Protein AF-A0A5K1GCV9-F1 (afdb_monomer)

Radius of gyration: 21.21 Å; Cα contacts (8 Å, |Δi|>4): 46; chains: 1; bounding box: 41×31×67 Å

Sequence (115 aa):
KLISNVLYDMQWILGFVAFWFPGAPEGLRAASLPWHVLFGSIVYVLALTTAVLGFLEKLTFLEAAGLAKYGPEAFLVNFTAIVVLLFGVFVLLSIITSTTPSPVDEFGYRPLAQS

Solvent-accessible surface area (backbone atoms only — not comparable to full-atom values): 6585 Å² total; per-residue (Å²): 105,69,66,42,52,54,52,43,53,51,52,50,52,52,48,40,38,41,72,66,55,90,41,46,59,70,71,54,38,62,66,43,47,64,54,50,53,51,50,53,50,53,40,49,52,45,42,51,52,43,51,50,50,50,48,49,51,54,49,52,52,40,48,72,71,67,46,58,85,84,32,74,66,51,52,50,55,50,50,51,42,51,52,52,49,54,51,50,51,51,52,52,49,51,54,54,58,68,69,47,79,56,80,65,67,78,73,68,76,74,76,87,85,81,127

Nearest PDB structures (foldseek):
  4o79-assembly1_A  TM=9.486E-01  e=5.192E-05  Arabidopsis thaliana
  8xyv-assembly2_B  TM=4.883E-01  e=4.270E+00  synthetic construct
  8xyv-assembly1_A  TM=4.596E-01  e=4.270E+00  synthetic construct

Mean predicted aligned error: 11.6 Å

InterPro domains:
  IPR006593 Cytochrome b561/ferric reductase, transmembrane domain [PF03188] (5-61)
  IPR006593 Cytochrome b561/ferric reductase, transmembrane domain [PS50939] (1-96)
  IPR043205 Cytochrome b561/Cytochrome b reductase 1-like [PTHR10106] (4-98)

pLDDT: mean 74.74, std 9.9, range [50.38, 90.62]

Secondary structure (DSSP, 8-state):
-HHHH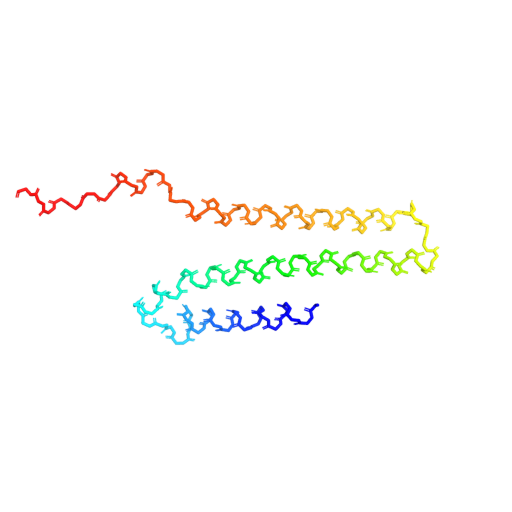HHHHHHHHHHHHHHTSS---HHHHHHHHHHHHHHHHHHHHHHHHHHHHHHHHHHHHHHHTT--TT-HHHHHHHHHHHHHHHHHHHHHHHHHHHHSPPHHHHHS---S---

Organism: NCBI:txid210225

Foldseek 3Di:
DVVLVVLVVVLVVVCCVCPPPPHDDPVVNVVCVVVSLVSVLVSLVVVLVVVLVVLVVVLVVCVVVVNDCPDPVSVVSVVVSVVSNVVSVVVSVVSVVVP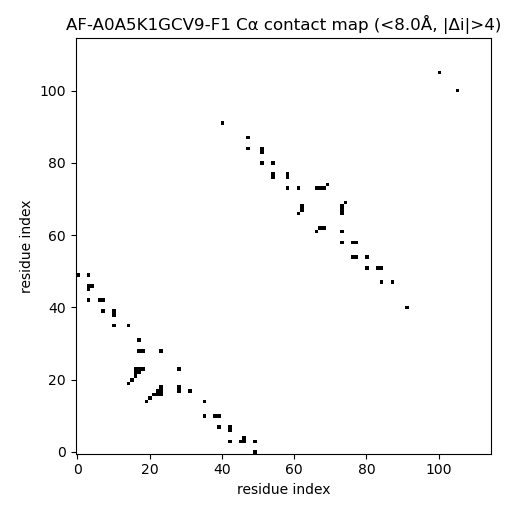PDDPCVVVPDDDPPPD

Structure (mmCIF, N/CA/C/O backbone):
data_AF-A0A5K1GCV9-F1
#
_entry.id   AF-A0A5K1GCV9-F1
#
loop_
_atom_site.group_PDB
_atom_site.id
_atom_site.type_symbol
_atom_site.label_atom_id
_atom_site.label_alt_id
_atom_site.label_comp_id
_atom_site.label_asym_id
_atom_site.label_entity_id
_atom_site.label_seq_id
_atom_site.pdbx_PDB_ins_code
_atom_site.Cartn_x
_atom_site.Cartn_y
_atom_site.Cartn_z
_atom_site.occupancy
_atom_site.B_iso_or_equiv
_atom_site.auth_seq_id
_atom_site.auth_comp_id
_atom_site.auth_asym_id
_atom_site.auth_atom_id
_atom_site.pdbx_PDB_model_num
ATOM 1 N N . LYS A 1 1 ? 6.416 -11.328 -5.672 1.00 69.88 1 LYS A N 1
ATOM 2 C CA . LYS A 1 1 ? 5.142 -10.848 -6.266 1.00 69.88 1 LYS A CA 1
ATOM 3 C C . LYS A 1 1 ? 3.934 -11.650 -5.768 1.00 69.88 1 LYS A C 1
ATOM 5 O O . LYS A 1 1 ? 3.106 -11.067 -5.092 1.00 69.88 1 LYS A O 1
ATOM 10 N N . LEU A 1 2 ? 3.875 -12.974 -5.982 1.00 74.56 2 LEU A N 1
ATOM 11 C CA . LEU A 1 2 ? 2.722 -13.819 -5.604 1.00 74.56 2 LEU A CA 1
ATOM 12 C C . LEU A 1 2 ? 2.320 -13.739 -4.115 1.00 74.56 2 LEU A C 1
ATOM 14 O O . LEU A 1 2 ? 1.141 -13.672 -3.799 1.00 74.56 2 LEU A O 1
ATOM 18 N N . ILE A 1 3 ? 3.302 -13.686 -3.209 1.00 76.81 3 ILE A N 1
ATOM 19 C CA . ILE A 1 3 ? 3.068 -13.624 -1.756 1.00 76.81 3 ILE A CA 1
ATOM 20 C C . ILE A 1 3 ? 2.282 -12.362 -1.361 1.00 76.81 3 ILE A C 1
ATOM 22 O O . ILE A 1 3 ? 1.365 -12.448 -0.555 1.00 76.81 3 ILE A O 1
ATOM 26 N N . SER A 1 4 ? 2.587 -11.204 -1.960 1.00 73.62 4 SER A N 1
ATOM 27 C CA . SER A 1 4 ? 1.869 -9.956 -1.665 1.00 73.62 4 SER A CA 1
ATOM 28 C C . SER A 1 4 ? 0.405 -10.024 -2.095 1.00 73.62 4 SER A C 1
ATOM 30 O O . SER A 1 4 ? -0.454 -9.519 -1.381 1.00 73.62 4 SER A O 1
ATOM 32 N N . ASN A 1 5 ? 0.121 -10.6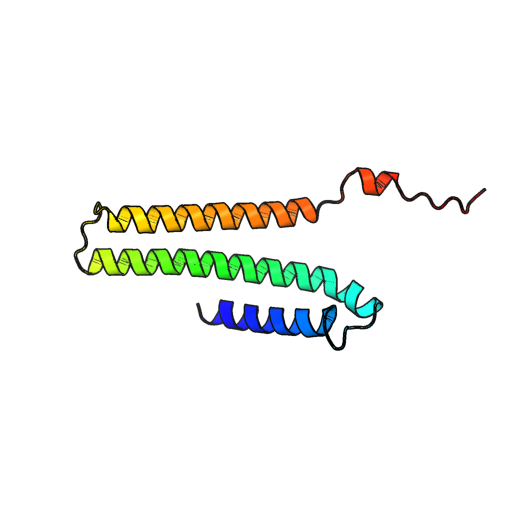51 -3.239 1.00 74.69 5 ASN A N 1
ATOM 33 C CA . ASN A 1 5 ? -1.242 -10.792 -3.749 1.00 74.69 5 ASN A CA 1
ATOM 34 C C . ASN A 1 5 ? -2.067 -11.727 -2.858 1.00 74.69 5 ASN A C 1
ATOM 36 O O . ASN A 1 5 ? -3.150 -11.358 -2.429 1.00 74.69 5 ASN A O 1
ATOM 40 N N . VAL A 1 6 ? -1.511 -12.886 -2.493 1.00 80.00 6 VAL A N 1
ATOM 41 C CA . VAL A 1 6 ? -2.204 -13.852 -1.625 1.00 80.00 6 VAL A CA 1
ATOM 42 C C . VAL A 1 6 ? -2.504 -13.253 -0.247 1.00 80.00 6 VAL A C 1
ATOM 44 O O . VAL A 1 6 ? -3.595 -13.444 0.287 1.00 80.00 6 VAL A O 1
ATOM 47 N N . LEU A 1 7 ? -1.562 -12.495 0.328 1.00 73.81 7 LEU A N 1
ATOM 48 C CA . LEU A 1 7 ? -1.780 -11.811 1.605 1.00 73.81 7 LEU A CA 1
ATOM 49 C C . LEU A 1 7 ? -2.832 -10.698 1.497 1.00 73.81 7 LEU A C 1
ATOM 51 O O . LEU A 1 7 ? -3.611 -10.515 2.430 1.00 73.81 7 LEU A O 1
ATOM 55 N N . TYR A 1 8 ? -2.882 -9.986 0.367 1.00 77.06 8 TYR A N 1
ATOM 56 C CA . TYR A 1 8 ? -3.918 -8.991 0.093 1.00 77.06 8 TYR A CA 1
ATOM 57 C C . TYR A 1 8 ? -5.306 -9.622 0.007 1.00 77.06 8 TYR A C 1
ATOM 59 O O . TYR A 1 8 ? -6.214 -9.172 0.703 1.00 77.06 8 TYR A O 1
ATOM 67 N N . ASP A 1 9 ? -5.451 -10.702 -0.758 1.00 77.19 9 ASP A N 1
ATOM 68 C CA . ASP A 1 9 ? -6.727 -11.399 -0.920 1.00 77.19 9 ASP A CA 1
ATOM 69 C C . ASP A 1 9 ? -7.219 -11.967 0.419 1.00 77.19 9 ASP A C 1
ATOM 71 O O . ASP A 1 9 ? -8.384 -11.803 0.787 1.00 77.19 9 ASP A O 1
ATOM 75 N N . MET A 1 10 ? -6.315 -12.556 1.211 1.00 77.62 10 MET A N 1
ATOM 76 C CA . MET A 1 10 ? -6.642 -13.035 2.554 1.00 77.62 10 MET A CA 1
ATOM 77 C C . MET A 1 10 ? -7.073 -11.884 3.470 1.00 77.62 10 MET A C 1
ATOM 79 O O . MET A 1 10 ? -8.081 -12.000 4.171 1.00 77.62 10 MET A O 1
ATOM 83 N N . GLN A 1 11 ? -6.350 -10.759 3.459 1.00 77.19 11 GLN A N 1
ATOM 84 C CA . GLN A 1 11 ? -6.691 -9.619 4.305 1.00 77.19 11 GLN A CA 1
ATOM 85 C C . GLN A 1 11 ? -8.018 -8.968 3.897 1.00 77.19 11 GLN A C 1
ATOM 87 O O . GLN A 1 11 ? -8.778 -8.538 4.772 1.00 77.19 11 GLN A O 1
ATOM 92 N N . TRP A 1 12 ? -8.314 -8.938 2.597 1.00 81.19 12 TRP A N 1
ATOM 93 C CA . TRP A 1 12 ? -9.576 -8.455 2.052 1.00 81.19 12 TRP A CA 1
ATOM 94 C C . TRP A 1 12 ? -10.749 -9.334 2.498 1.00 81.19 12 TRP A C 1
ATOM 96 O O . TRP A 1 12 ? -11.725 -8.809 3.030 1.00 81.19 12 TRP A O 1
ATOM 106 N N . ILE A 1 13 ? -10.628 -10.664 2.394 1.00 79.56 13 ILE A N 1
ATOM 107 C CA . ILE A 1 13 ? -11.663 -11.608 2.851 1.00 79.56 13 ILE A CA 1
ATOM 108 C C . ILE A 1 13 ? -11.890 -11.478 4.363 1.00 79.56 13 ILE A C 1
ATOM 110 O O . ILE A 1 13 ? -13.033 -11.399 4.808 1.00 79.56 13 ILE A O 1
ATOM 114 N N . LEU A 1 14 ? -10.820 -11.398 5.161 1.00 76.38 14 LEU A N 1
ATOM 115 C CA . LEU A 1 14 ? -10.927 -11.221 6.614 1.00 76.38 14 LEU A CA 1
ATOM 116 C C . LEU A 1 14 ? -11.601 -9.891 6.984 1.00 76.38 14 LEU A C 1
ATOM 118 O O . LEU A 1 14 ? -12.451 -9.867 7.873 1.00 76.38 14 LEU A O 1
ATOM 122 N N . GLY A 1 15 ? -11.266 -8.801 6.287 1.00 71.19 15 GLY A N 1
ATOM 123 C CA . GLY A 1 15 ? -11.922 -7.503 6.467 1.00 71.19 15 GLY A CA 1
ATOM 124 C C . GLY A 1 15 ? -13.399 -7.540 6.075 1.00 71.19 15 GLY A C 1
ATOM 125 O O . GLY A 1 15 ? -14.252 -7.052 6.816 1.00 71.19 15 GLY A O 1
ATOM 126 N N . PHE A 1 16 ? -13.719 -8.188 4.955 1.00 76.88 16 PHE A N 1
ATOM 127 C CA . PHE A 1 16 ? -15.089 -8.353 4.481 1.00 76.88 16 PHE A CA 1
ATOM 128 C C . PHE A 1 16 ? -15.946 -9.143 5.482 1.00 76.88 16 PHE A C 1
ATOM 130 O O . PHE A 1 16 ? -17.039 -8.710 5.845 1.00 76.88 16 PHE A O 1
ATOM 137 N N . VAL A 1 17 ? -15.431 -10.258 6.003 1.00 73.38 17 VAL A N 1
ATOM 138 C CA . VAL A 1 17 ? -16.148 -11.096 6.977 1.00 73.38 17 VAL A CA 1
ATOM 139 C C . VAL A 1 17 ? -16.311 -10.385 8.327 1.00 73.38 17 VAL A C 1
ATOM 141 O O . VAL A 1 17 ? -17.385 -10.445 8.930 1.00 73.38 17 VAL A O 1
ATOM 144 N N . ALA A 1 18 ? -15.275 -9.681 8.797 1.00 69.25 18 ALA A N 1
ATOM 145 C CA . ALA A 1 18 ? -15.293 -9.008 10.096 1.00 69.25 18 ALA A CA 1
ATOM 146 C C . ALA A 1 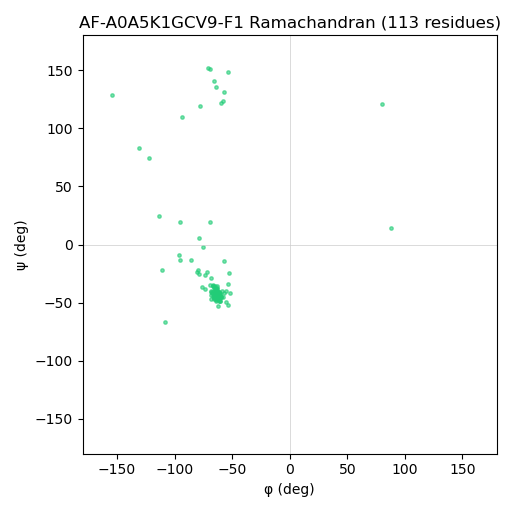18 ? -16.164 -7.739 10.114 1.00 69.25 18 ALA A C 1
ATOM 148 O O . ALA A 1 18 ? -16.850 -7.487 11.109 1.00 69.25 18 ALA A O 1
ATOM 149 N N . PHE A 1 19 ? -16.161 -6.947 9.036 1.00 68.94 19 PHE A N 1
ATOM 150 C CA . PHE A 1 19 ? -16.786 -5.618 9.016 1.00 68.94 19 PHE A CA 1
ATOM 151 C C . PHE A 1 19 ? -18.032 -5.500 8.136 1.00 68.94 19 PHE A C 1
ATOM 153 O O . PHE A 1 19 ? -18.827 -4.592 8.387 1.00 68.94 19 PHE A O 1
ATOM 160 N N . TRP A 1 20 ? -18.213 -6.382 7.147 1.00 67.38 20 TRP A N 1
ATOM 161 C CA . TRP A 1 20 ? -19.317 -6.297 6.188 1.00 67.38 20 TRP A CA 1
ATOM 162 C C . TRP A 1 20 ? -20.382 -7.377 6.410 1.00 67.38 20 TRP A C 1
ATOM 164 O O . TRP A 1 20 ? -21.502 -7.047 6.791 1.00 67.38 20 TRP A O 1
ATOM 174 N N . PHE A 1 21 ? -20.065 -8.660 6.195 1.00 54.47 21 PHE A N 1
ATOM 175 C CA . PHE A 1 21 ? -21.058 -9.741 6.291 1.00 54.47 21 PHE A CA 1
ATOM 176 C C . PHE A 1 21 ? -20.404 -11.091 6.630 1.00 54.47 21 PHE A C 1
ATOM 178 O O . PHE A 1 21 ? -19.470 -11.480 5.928 1.00 54.47 21 PHE A O 1
ATOM 185 N N . PRO A 1 22 ? -20.862 -11.847 7.651 1.00 57.12 22 PRO A N 1
ATOM 186 C CA . PRO A 1 22 ? -22.018 -11.636 8.539 1.00 57.12 22 PRO A CA 1
ATOM 187 C C . PRO A 1 22 ? -21.815 -10.561 9.624 1.00 57.12 22 PRO A C 1
ATOM 189 O O . PRO A 1 22 ? -22.752 -10.268 10.362 1.00 57.12 22 PRO A O 1
ATOM 192 N N . GLY A 1 23 ? -20.625 -9.952 9.695 1.00 64.62 23 GLY A N 1
ATOM 193 C CA . GLY A 1 23 ? -20.284 -8.935 10.687 1.00 64.62 23 GLY A CA 1
ATOM 194 C C . GLY A 1 23 ? -19.920 -9.567 12.030 1.00 64.62 23 GLY A C 1
ATOM 195 O O . GLY A 1 23 ? -20.703 -10.297 12.634 1.00 64.62 23 GLY A O 1
ATOM 196 N N . ALA A 1 24 ? -18.708 -9.302 12.511 1.00 70.94 24 ALA A N 1
ATOM 197 C CA . ALA A 1 24 ? -18.276 -9.801 13.809 1.00 70.94 24 ALA A CA 1
ATOM 198 C C . ALA A 1 24 ? -19.037 -9.098 14.962 1.00 70.94 24 ALA A C 1
ATOM 200 O O . ALA A 1 24 ? -19.422 -7.934 14.824 1.00 70.94 24 ALA A O 1
ATOM 201 N N . PRO A 1 25 ? -19.231 -9.759 16.119 1.00 78.25 25 PRO A N 1
ATOM 202 C CA . PRO A 1 25 ? -19.744 -9.111 17.328 1.00 78.25 25 PRO A CA 1
ATOM 203 C C . PRO A 1 25 ? -18.910 -7.875 17.697 1.00 78.25 25 PRO A C 1
ATOM 205 O O . PRO A 1 25 ? -17.699 -7.873 17.473 1.00 78.25 25 PRO A O 1
ATOM 208 N N . GLU A 1 26 ? -19.517 -6.848 18.301 1.00 72.31 26 GLU A N 1
ATOM 209 C CA . GLU A 1 26 ? -18.849 -5.562 18.588 1.00 72.31 26 GLU A CA 1
ATOM 210 C C . GLU A 1 26 ? -17.514 -5.715 19.333 1.00 72.31 26 GLU A C 1
ATOM 212 O O . GLU A 1 26 ? -16.522 -5.099 18.945 1.00 72.31 26 GLU A O 1
ATOM 217 N N . GLY A 1 27 ? -17.444 -6.606 20.329 1.00 73.81 27 GLY A N 1
ATOM 218 C CA . GLY A 1 27 ? -16.202 -6.887 21.058 1.00 73.81 27 GLY A CA 1
ATOM 219 C C . GLY A 1 27 ? -15.103 -7.514 20.189 1.00 73.81 27 GLY A C 1
ATOM 220 O O . GLY A 1 27 ? -13.928 -7.182 20.335 1.00 73.81 27 GLY A O 1
ATOM 221 N N . LEU A 1 28 ? -15.474 -8.371 19.232 1.00 71.00 28 LEU A N 1
ATOM 222 C CA . LEU A 1 28 ? -14.528 -8.978 18.295 1.00 71.00 28 LEU A CA 1
ATOM 223 C C . LEU A 1 28 ? -14.099 -7.975 17.212 1.00 71.00 28 LEU A C 1
ATOM 225 O O . LEU A 1 28 ? -12.924 -7.944 16.854 1.00 71.00 28 LEU A O 1
ATOM 229 N N . ARG A 1 29 ? -15.004 -7.100 16.744 1.00 73.31 29 ARG A N 1
ATOM 230 C CA . ARG A 1 29 ? -14.660 -5.986 15.837 1.00 73.31 29 ARG A CA 1
ATOM 231 C C . ARG A 1 29 ? -13.660 -5.044 16.493 1.00 73.31 29 ARG A C 1
ATOM 233 O O . ARG A 1 29 ? -12.625 -4.782 15.888 1.00 73.31 29 ARG A O 1
ATOM 240 N N . ALA A 1 30 ? -13.914 -4.623 17.733 1.00 73.44 30 ALA A N 1
ATOM 241 C CA . ALA A 1 30 ? -13.017 -3.758 18.496 1.00 73.44 30 ALA A CA 1
ATOM 242 C C . ALA A 1 30 ? -11.633 -4.395 18.720 1.00 73.44 30 ALA A C 1
ATOM 244 O O . ALA A 1 30 ? -10.617 -3.735 18.519 1.00 73.44 30 ALA A O 1
ATOM 245 N N . ALA A 1 31 ? -11.579 -5.691 19.050 1.00 77.81 31 ALA A N 1
ATOM 246 C CA . ALA A 1 31 ? -10.316 -6.413 19.208 1.00 77.81 31 ALA A CA 1
ATOM 247 C C . ALA A 1 31 ? -9.570 -6.625 17.874 1.00 77.81 31 ALA A C 1
ATOM 249 O O . ALA A 1 31 ? -8.342 -6.593 17.844 1.00 77.81 31 ALA A O 1
ATOM 250 N N . SER A 1 32 ? -10.294 -6.834 16.769 1.00 73.94 32 SER A N 1
ATOM 251 C CA . SER A 1 32 ? -9.720 -7.076 15.435 1.00 73.94 32 SER A CA 1
ATOM 252 C C . SER A 1 32 ? -9.270 -5.807 14.705 1.00 73.94 32 SER A C 1
ATOM 254 O O . SER A 1 32 ? -8.396 -5.887 13.847 1.00 73.94 32 SER A O 1
ATOM 256 N N . LEU A 1 33 ? -9.828 -4.643 15.050 1.00 73.62 33 LEU A N 1
ATOM 257 C CA . LEU A 1 33 ? -9.543 -3.351 14.420 1.00 73.62 33 LEU A CA 1
ATOM 258 C C . LEU A 1 33 ? -8.043 -2.995 14.384 1.00 73.62 33 LEU A C 1
ATOM 260 O O . LEU A 1 33 ? -7.537 -2.738 13.289 1.00 73.62 33 LEU A O 1
ATOM 264 N N . PRO A 1 34 ? -7.294 -3.032 15.509 1.00 76.25 34 PRO A N 1
ATOM 265 C CA . PRO A 1 34 ? -5.867 -2.705 15.492 1.00 76.25 34 PRO A CA 1
ATOM 266 C C . PRO A 1 34 ? -5.048 -3.716 14.680 1.00 76.25 34 PRO A C 1
ATOM 268 O O . PRO A 1 34 ? -4.134 -3.329 13.954 1.00 76.25 34 PRO A O 1
ATOM 271 N N . TRP A 1 35 ? -5.404 -5.005 14.736 1.00 76.12 35 TRP A N 1
ATOM 272 C CA . TRP A 1 35 ? -4.739 -6.051 13.954 1.00 76.12 35 TRP A CA 1
ATOM 273 C C . TRP A 1 35 ? -5.006 -5.912 12.456 1.00 76.12 35 TRP A C 1
ATOM 275 O O . TRP A 1 35 ? -4.089 -6.077 11.657 1.00 76.12 35 TRP A O 1
ATOM 285 N N . HIS A 1 36 ? -6.235 -5.567 12.074 1.00 81.31 36 HIS A N 1
ATOM 286 C CA . HIS A 1 36 ? -6.619 -5.348 10.684 1.00 81.31 36 HIS A CA 1
ATOM 287 C C . HIS A 1 36 ? -5.873 -4.155 10.077 1.00 81.31 36 HIS A C 1
ATOM 289 O O . HIS A 1 36 ? -5.334 -4.271 8.977 1.00 81.31 36 HIS A O 1
ATOM 295 N N . VAL A 1 37 ? -5.776 -3.039 10.809 1.00 80.19 37 VAL A N 1
ATOM 296 C CA . VAL A 1 37 ? -5.008 -1.861 10.374 1.00 80.19 37 VAL A CA 1
ATOM 297 C C . VAL A 1 37 ? -3.516 -2.189 10.269 1.00 80.19 37 VAL A C 1
ATOM 299 O O . VAL A 1 37 ? -2.885 -1.831 9.272 1.00 80.19 37 VAL A O 1
ATOM 302 N N . LEU A 1 38 ? -2.951 -2.921 11.238 1.00 80.88 38 LEU A N 1
ATOM 303 C CA . LEU A 1 38 ? -1.540 -3.321 11.219 1.00 80.88 38 LEU A CA 1
ATOM 304 C C . LEU A 1 38 ? -1.219 -4.224 10.019 1.00 80.88 38 LEU A C 1
ATOM 306 O O . LEU A 1 38 ? -0.315 -3.920 9.239 1.00 80.88 38 LEU A O 1
ATOM 310 N N . PHE A 1 39 ? -1.974 -5.310 9.837 1.00 77.81 39 PHE A N 1
ATOM 311 C CA . PHE A 1 39 ? -1.766 -6.224 8.715 1.00 77.81 39 PHE A CA 1
ATOM 312 C C . PHE A 1 39 ? -2.043 -5.549 7.371 1.00 77.81 39 PHE A C 1
ATOM 314 O O . PHE A 1 39 ? -1.255 -5.715 6.441 1.00 77.81 39 PHE A O 1
ATOM 321 N N . GLY A 1 40 ? -3.103 -4.742 7.271 1.00 78.38 40 GLY A N 1
ATOM 322 C CA . GLY A 1 40 ? -3.400 -3.956 6.074 1.00 78.38 40 GLY A CA 1
ATOM 323 C C . GLY A 1 40 ? -2.250 -3.022 5.696 1.00 78.38 40 GLY A C 1
ATOM 324 O O . GLY A 1 40 ? -1.863 -2.966 4.530 1.00 78.38 40 GLY A O 1
ATOM 325 N N . SER A 1 41 ? -1.630 -2.370 6.683 1.00 79.38 41 SER A N 1
ATOM 326 C CA . SER A 1 41 ? -0.466 -1.501 6.471 1.00 79.38 41 SER A CA 1
ATOM 327 C C . SER A 1 41 ? 0.758 -2.284 5.984 1.00 79.38 41 SER A C 1
ATOM 329 O O . SER A 1 41 ? 1.420 -1.866 5.034 1.00 79.38 41 SER A O 1
ATOM 331 N N . ILE A 1 42 ? 1.042 -3.451 6.575 1.00 82.19 42 ILE A N 1
ATOM 332 C CA . ILE A 1 42 ? 2.155 -4.321 6.155 1.00 82.19 42 ILE A CA 1
ATOM 333 C C . ILE A 1 42 ? 1.952 -4.806 4.714 1.00 82.19 42 ILE A C 1
ATOM 335 O O . ILE A 1 42 ? 2.866 -4.720 3.892 1.00 82.19 42 ILE A O 1
ATOM 339 N N . VAL A 1 43 ? 0.746 -5.276 4.385 1.00 82.44 43 VAL A N 1
ATOM 340 C CA . VAL A 1 43 ? 0.399 -5.729 3.032 1.00 82.44 43 VAL A CA 1
ATOM 341 C C . VAL A 1 43 ? 0.489 -4.581 2.028 1.00 82.44 43 VAL A C 1
ATOM 343 O O . VAL A 1 43 ? 0.994 -4.783 0.927 1.00 82.44 43 VAL A O 1
ATOM 346 N N . TYR A 1 44 ? 0.079 -3.369 2.407 1.00 81.81 44 TYR A N 1
ATOM 347 C CA . TYR A 1 44 ? 0.205 -2.185 1.559 1.00 81.81 44 TYR A CA 1
ATOM 348 C C . TYR A 1 44 ? 1.670 -1.859 1.223 1.00 81.81 44 TYR A C 1
ATOM 350 O O . TYR A 1 44 ? 2.004 -1.669 0.053 1.00 81.81 44 TYR A O 1
ATOM 358 N N . VAL A 1 45 ? 2.571 -1.871 2.214 1.00 84.00 45 VAL A N 1
ATOM 359 C CA . VAL A 1 45 ? 4.017 -1.673 1.984 1.00 84.00 45 VAL A CA 1
ATOM 360 C C . VAL A 1 45 ? 4.592 -2.782 1.095 1.00 84.00 45 VAL A C 1
ATOM 362 O O . VAL A 1 45 ? 5.378 -2.511 0.183 1.00 84.00 45 VAL A O 1
ATOM 365 N N . LEU A 1 46 ? 4.188 -4.035 1.317 1.00 80.56 46 LEU A N 1
ATOM 366 C CA . LEU A 1 46 ? 4.613 -5.172 0.493 1.00 80.56 46 LEU A CA 1
ATOM 367 C C . LEU A 1 46 ? 4.119 -5.060 -0.957 1.00 80.56 46 LEU A C 1
ATOM 369 O O . LEU A 1 46 ? 4.869 -5.367 -1.888 1.00 80.56 46 LEU A O 1
ATOM 373 N N . ALA A 1 47 ? 2.897 -4.573 -1.169 1.00 83.19 47 ALA A N 1
ATOM 374 C CA . ALA A 1 47 ? 2.346 -4.337 -2.499 1.00 83.19 47 ALA A CA 1
ATOM 375 C C . ALA A 1 47 ? 3.066 -3.178 -3.203 1.00 83.19 47 ALA A C 1
ATOM 377 O O . ALA A 1 47 ? 3.449 -3.308 -4.367 1.00 83.19 47 ALA A O 1
ATOM 378 N N . LEU A 1 48 ? 3.330 -2.082 -2.484 1.00 86.25 48 LEU A N 1
ATOM 379 C CA . LEU A 1 48 ? 4.065 -0.928 -3.000 1.00 86.25 48 LEU A CA 1
ATOM 380 C C . LEU A 1 48 ? 5.494 -1.309 -3.415 1.00 86.25 48 LEU A C 1
ATOM 382 O O . LEU A 1 48 ? 5.913 -1.020 -4.534 1.00 86.25 48 LEU A O 1
ATOM 386 N N . THR A 1 49 ? 6.226 -2.017 -2.553 1.00 83.75 49 THR A N 1
ATOM 387 C CA . THR A 1 49 ? 7.581 -2.508 -2.868 1.00 83.75 49 THR A CA 1
ATOM 388 C C . THR A 1 49 ? 7.568 -3.509 -4.024 1.00 83.75 49 THR A C 1
ATOM 390 O O . THR A 1 49 ? 8.432 -3.448 -4.896 1.00 83.75 49 THR A O 1
ATOM 393 N N . THR A 1 50 ? 6.552 -4.375 -4.100 1.00 86.31 50 THR A N 1
ATOM 394 C CA . THR A 1 50 ? 6.344 -5.297 -5.228 1.00 86.31 50 THR A CA 1
ATOM 395 C C . THR A 1 50 ? 6.099 -4.557 -6.548 1.00 86.31 50 THR A C 1
ATOM 397 O O . THR A 1 50 ? 6.642 -4.964 -7.578 1.00 86.31 50 THR A O 1
ATOM 400 N N . ALA A 1 51 ? 5.313 -3.478 -6.536 1.00 84.75 51 ALA A N 1
ATOM 401 C CA . ALA A 1 51 ? 5.057 -2.648 -7.712 1.00 84.75 51 ALA A CA 1
ATOM 402 C C . ALA A 1 51 ? 6.330 -1.926 -8.179 1.00 84.75 51 ALA A C 1
ATOM 404 O O . ALA A 1 51 ? 6.680 -2.005 -9.356 1.00 84.75 51 ALA A O 1
ATOM 405 N N . VAL A 1 52 ? 7.069 -1.307 -7.251 1.00 83.19 52 VAL A N 1
ATOM 406 C CA . VAL A 1 52 ? 8.356 -0.644 -7.532 1.00 83.19 52 VAL A CA 1
ATOM 407 C C . VAL A 1 52 ? 9.376 -1.636 -8.099 1.00 83.19 52 VAL A C 1
ATOM 409 O O . VAL A 1 52 ? 10.004 -1.358 -9.120 1.00 83.19 52 VAL A O 1
ATOM 412 N N . LEU A 1 53 ? 9.484 -2.831 -7.510 1.00 86.19 53 LEU A N 1
ATOM 413 C CA . LEU A 1 53 ? 10.346 -3.897 -8.023 1.00 86.19 53 LEU A CA 1
ATOM 414 C C . LEU A 1 53 ? 9.906 -4.371 -9.419 1.00 86.19 53 LEU A C 1
ATOM 416 O O . LEU A 1 53 ? 10.745 -4.659 -10.266 1.00 86.19 53 LEU A O 1
ATOM 420 N N . GLY A 1 54 ? 8.599 -4.404 -9.695 1.00 84.00 54 GLY A N 1
ATOM 421 C CA . GLY A 1 54 ? 8.063 -4.712 -11.022 1.00 84.00 54 GLY A CA 1
ATOM 422 C C . GLY A 1 54 ? 8.422 -3.674 -12.087 1.00 84.00 54 GLY A C 1
ATOM 423 O O . GLY A 1 54 ? 8.746 -4.057 -13.213 1.00 84.00 54 GLY A O 1
ATOM 424 N N . PHE A 1 55 ? 8.419 -2.384 -11.738 1.00 81.75 55 PHE A N 1
ATOM 425 C CA . PHE A 1 55 ? 8.917 -1.330 -12.626 1.00 81.75 55 PHE A CA 1
ATOM 426 C C . PHE A 1 55 ? 10.419 -1.477 -12.881 1.00 81.75 55 PHE A C 1
ATOM 428 O O . PHE A 1 55 ? 10.844 -1.366 -14.030 1.00 81.75 55 PHE A O 1
ATOM 435 N N . LEU A 1 56 ? 11.202 -1.797 -11.845 1.00 78.88 56 LEU A N 1
ATOM 436 C CA . LEU A 1 56 ? 12.642 -2.009 -11.973 1.00 78.88 56 LEU A CA 1
ATOM 437 C C . LEU A 1 56 ? 12.967 -3.208 -12.875 1.00 78.88 56 LEU A C 1
ATOM 439 O O . LEU A 1 56 ? 13.757 -3.063 -13.799 1.00 78.88 56 LEU A O 1
ATOM 443 N N . GLU A 1 57 ? 12.300 -4.353 -12.690 1.00 82.38 57 GLU A N 1
ATOM 444 C CA . GLU A 1 57 ? 12.448 -5.514 -13.580 1.00 82.38 57 GLU A CA 1
ATOM 445 C C . GLU A 1 57 ? 12.106 -5.161 -15.033 1.00 82.38 57 GLU A C 1
ATOM 447 O O . GLU A 1 57 ? 12.851 -5.515 -15.947 1.00 82.38 57 GLU A O 1
ATOM 452 N N . LYS A 1 58 ? 11.001 -4.435 -15.269 1.00 78.75 58 LYS A N 1
ATOM 453 C CA . LYS A 1 58 ? 10.602 -4.037 -16.627 1.00 78.75 58 LYS A CA 1
ATOM 454 C C . LYS A 1 58 ? 11.631 -3.102 -17.266 1.00 78.75 58 LYS A C 1
ATOM 456 O O . LYS A 1 58 ? 11.915 -3.262 -18.449 1.00 78.75 58 LYS A O 1
ATOM 461 N N . LEU A 1 59 ? 12.205 -2.176 -16.496 1.00 73.38 59 LEU A N 1
ATOM 462 C CA . LEU A 1 59 ? 13.302 -1.313 -16.940 1.00 73.38 59 LEU A CA 1
ATOM 463 C C . LEU A 1 59 ? 14.559 -2.122 -17.274 1.00 73.38 59 LEU A C 1
ATOM 465 O O . LEU A 1 59 ? 15.118 -1.936 -18.350 1.00 73.38 59 LEU A O 1
ATOM 469 N N . THR A 1 60 ? 14.963 -3.059 -16.411 1.00 74.69 60 THR A N 1
ATOM 470 C CA . THR A 1 60 ? 16.131 -3.920 -16.651 1.00 74.69 60 THR A CA 1
ATOM 471 C C . THR A 1 60 ? 15.952 -4.787 -17.896 1.00 74.69 60 THR A C 1
ATOM 473 O O . THR A 1 60 ? 16.885 -4.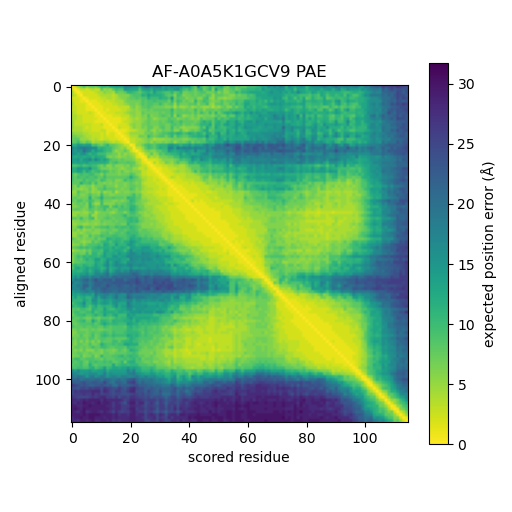915 -18.684 1.00 74.69 60 THR A O 1
ATOM 476 N N . PHE A 1 61 ? 14.757 -5.342 -18.127 1.00 78.19 61 PHE A N 1
ATOM 477 C CA . PHE A 1 61 ? 14.467 -6.095 -19.352 1.00 78.19 61 PHE A CA 1
ATOM 478 C C . PHE A 1 61 ? 14.510 -5.222 -20.605 1.00 78.19 61 PHE A C 1
ATOM 480 O O . PHE A 1 61 ? 15.014 -5.670 -21.630 1.00 78.19 61 PHE A O 1
ATOM 487 N N . LEU A 1 62 ? 13.997 -3.992 -20.538 1.00 75.25 62 LEU A N 1
ATOM 488 C CA . LEU A 1 62 ? 14.049 -3.057 -21.661 1.00 75.25 62 LEU A CA 1
ATOM 489 C C . LEU A 1 62 ? 15.494 -2.634 -21.966 1.00 75.25 62 LEU A C 1
ATOM 491 O O . LEU A 1 62 ? 15.907 -2.677 -23.121 1.00 75.25 62 LEU A O 1
ATOM 495 N N . GLU A 1 63 ? 16.292 -2.322 -20.943 1.00 72.94 63 GLU A N 1
ATOM 496 C CA . GLU A 1 63 ? 17.721 -2.013 -21.097 1.00 72.94 63 GLU A CA 1
ATOM 497 C C . GLU A 1 63 ? 18.494 -3.209 -21.688 1.00 72.94 63 GLU A C 1
ATOM 499 O O . GLU A 1 63 ? 19.277 -3.038 -22.621 1.00 72.94 63 GLU A O 1
ATOM 504 N N . ALA A 1 64 ? 18.212 -4.435 -21.228 1.00 74.50 64 ALA A N 1
ATOM 505 C CA . ALA A 1 64 ? 18.812 -5.661 -21.763 1.00 74.50 64 ALA A CA 1
ATOM 506 C C . ALA A 1 64 ? 18.360 -5.993 -23.199 1.00 74.50 64 ALA A C 1
ATOM 508 O O . ALA A 1 64 ? 19.118 -6.600 -23.954 1.00 74.50 64 ALA A O 1
ATOM 509 N N . ALA A 1 65 ? 17.152 -5.582 -23.597 1.00 75.56 65 ALA A N 1
ATOM 510 C CA . ALA A 1 65 ? 16.615 -5.755 -24.949 1.00 75.56 65 ALA A CA 1
ATOM 511 C C . ALA A 1 65 ? 17.154 -4.724 -25.964 1.00 75.56 65 ALA A C 1
ATOM 513 O O . ALA A 1 65 ? 16.713 -4.709 -27.113 1.00 75.56 65 ALA A O 1
ATOM 514 N N . GLY A 1 66 ? 18.107 -3.873 -25.564 1.00 67.38 66 GLY A N 1
ATOM 515 C CA . GLY A 1 66 ? 18.739 -2.884 -26.439 1.00 67.38 66 GLY A CA 1
ATOM 516 C C . GLY A 1 66 ? 18.008 -1.543 -26.500 1.00 67.38 66 GLY A C 1
ATOM 517 O O . GLY A 1 66 ? 18.299 -0.734 -27.383 1.00 67.38 66 GLY A O 1
ATOM 518 N N . LEU A 1 67 ? 17.074 -1.281 -25.577 1.00 65.94 67 LEU A N 1
ATOM 519 C CA . LEU A 1 67 ? 16.468 0.040 -25.462 1.00 65.94 67 LEU A CA 1
ATOM 520 C C . LEU A 1 67 ? 17.540 1.057 -25.053 1.00 65.94 67 LEU A C 1
ATOM 522 O O . LEU A 1 67 ? 18.344 0.809 -24.152 1.00 65.94 67 LEU A O 1
ATOM 526 N N . ALA A 1 68 ? 17.549 2.224 -25.696 1.00 66.06 68 ALA A N 1
ATOM 527 C CA . ALA A 1 68 ? 18.454 3.294 -25.308 1.00 66.06 68 ALA A CA 1
ATOM 528 C C . ALA A 1 68 ? 18.205 3.662 -23.836 1.00 66.06 68 ALA A C 1
ATOM 530 O O . ALA A 1 68 ? 17.097 4.050 -23.465 1.00 66.06 68 ALA A O 1
ATOM 531 N N . LYS A 1 69 ? 19.252 3.590 -23.005 1.00 58.00 69 LYS A N 1
ATOM 532 C CA . LYS A 1 69 ? 19.213 3.912 -21.565 1.00 58.00 69 LYS A CA 1
ATOM 533 C C . LYS A 1 69 ? 18.635 5.303 -21.258 1.00 58.00 69 LYS A C 1
ATOM 535 O O . LYS A 1 69 ? 18.095 5.528 -20.183 1.00 58.00 69 LYS A O 1
ATOM 540 N N . TYR A 1 70 ? 18.721 6.213 -22.228 1.00 64.25 70 TYR A N 1
ATOM 541 C CA . TYR A 1 70 ? 18.193 7.579 -22.176 1.00 64.25 70 TYR A CA 1
ATOM 542 C C . TYR A 1 70 ? 17.049 7.819 -23.176 1.00 64.25 70 TYR A C 1
ATOM 544 O O . TYR A 1 70 ? 16.821 8.947 -23.607 1.00 64.25 70 TYR A O 1
ATOM 552 N N . GLY A 1 71 ? 16.342 6.762 -23.582 1.00 71.00 71 GLY A N 1
ATOM 553 C CA . GLY A 1 71 ? 15.169 6.862 -24.444 1.00 71.00 71 GLY A CA 1
ATOM 554 C C . GLY A 1 71 ? 13.967 7.482 -23.712 1.00 71.00 71 GLY A C 1
ATOM 555 O O . GLY A 1 71 ? 13.835 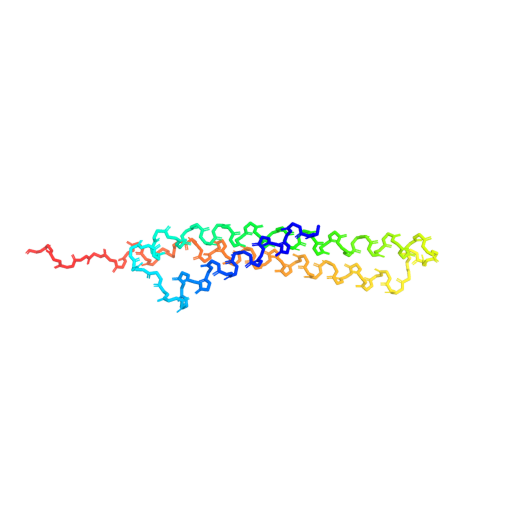7.304 -22.497 1.00 71.00 71 GLY A O 1
ATOM 556 N N . PRO A 1 72 ? 13.048 8.163 -24.425 1.00 74.00 72 PRO A N 1
ATOM 557 C CA . PRO A 1 72 ? 11.840 8.751 -23.832 1.00 74.00 72 PRO A CA 1
ATOM 558 C C . PRO A 1 72 ? 11.003 7.741 -23.031 1.00 74.00 72 PRO A C 1
ATOM 560 O O . PRO A 1 72 ? 10.430 8.075 -21.998 1.00 74.00 72 PRO A O 1
ATOM 563 N N . GLU A 1 73 ? 10.979 6.488 -23.484 1.00 70.62 73 GLU A N 1
ATOM 564 C CA . GLU A 1 73 ? 10.256 5.377 -22.859 1.00 70.62 73 GLU A CA 1
ATOM 565 C C . GLU A 1 73 ? 10.844 4.984 -21.493 1.00 70.62 73 GLU A C 1
ATOM 567 O O . GLU A 1 73 ? 10.096 4.777 -20.538 1.00 70.62 73 GLU A O 1
ATOM 572 N N . ALA A 1 74 ? 12.176 4.948 -21.361 1.00 72.06 74 ALA A N 1
ATOM 573 C CA . ALA A 1 74 ? 12.848 4.653 -20.094 1.00 72.06 74 ALA A CA 1
ATOM 574 C C . ALA A 1 74 ? 12.613 5.767 -19.058 1.00 72.06 74 ALA A C 1
ATOM 576 O O . ALA A 1 74 ? 12.344 5.488 -17.887 1.00 72.06 74 ALA A O 1
ATOM 577 N N . PHE A 1 75 ? 12.639 7.031 -19.498 1.00 77.12 75 PHE A N 1
ATOM 578 C CA . PHE A 1 75 ? 12.307 8.177 -18.647 1.00 77.12 75 PHE A CA 1
ATOM 579 C C . PHE A 1 75 ? 10.852 8.155 -18.176 1.00 77.12 75 PHE A C 1
ATOM 581 O O . PHE A 1 75 ? 10.601 8.416 -17.001 1.00 77.12 75 PHE A O 1
ATOM 588 N N . LEU A 1 76 ? 9.908 7.810 -19.057 1.00 80.44 76 LEU A N 1
ATOM 589 C CA . LEU A 1 76 ? 8.494 7.686 -18.702 1.00 80.44 76 LEU A CA 1
ATOM 590 C C . LEU A 1 76 ? 8.275 6.623 -17.624 1.00 80.44 76 LEU A C 1
ATOM 592 O O . LEU A 1 76 ? 7.636 6.905 -16.613 1.00 80.44 76 LEU A O 1
ATOM 596 N N . VAL A 1 77 ? 8.849 5.430 -17.797 1.00 78.25 77 VAL A N 1
ATOM 597 C CA . VAL A 1 77 ? 8.707 4.344 -16.817 1.00 78.25 77 VAL A CA 1
ATOM 598 C C . VAL A 1 77 ? 9.349 4.719 -15.477 1.00 78.25 77 VAL A C 1
ATOM 600 O O . VAL A 1 77 ? 8.749 4.477 -14.429 1.00 78.25 77 VAL A O 1
ATOM 603 N N . ASN A 1 78 ? 10.522 5.361 -15.488 1.00 81.31 78 ASN A N 1
ATOM 604 C CA . ASN A 1 78 ? 11.166 5.842 -14.264 1.00 81.31 78 ASN A CA 1
ATOM 605 C C . ASN A 1 78 ? 10.335 6.933 -13.562 1.00 81.31 78 ASN A C 1
ATOM 607 O O . ASN A 1 78 ? 10.139 6.884 -12.349 1.00 81.31 78 ASN A O 1
ATOM 611 N N . PHE A 1 79 ? 9.783 7.885 -14.319 1.00 84.25 79 PHE A N 1
ATOM 612 C CA . PHE A 1 79 ? 8.904 8.920 -13.777 1.00 84.25 79 PHE A CA 1
ATOM 613 C C . PHE A 1 79 ? 7.647 8.315 -13.143 1.00 84.25 79 PHE A C 1
ATOM 615 O O . PHE A 1 79 ? 7.313 8.647 -12.007 1.00 84.25 79 PHE A O 1
ATOM 622 N N . THR A 1 80 ? 6.987 7.373 -13.823 1.00 84.19 80 THR A N 1
ATOM 623 C CA . THR A 1 80 ? 5.829 6.660 -13.268 1.00 84.19 80 THR A CA 1
ATOM 624 C C . THR A 1 80 ? 6.193 5.896 -11.995 1.00 84.19 80 THR A C 1
ATOM 626 O O . THR A 1 80 ? 5.444 5.965 -11.023 1.00 84.19 80 THR A O 1
ATOM 629 N N . ALA A 1 81 ? 7.348 5.223 -11.954 1.00 83.75 81 ALA A N 1
ATOM 630 C CA . ALA A 1 81 ? 7.801 4.514 -10.758 1.00 83.75 81 ALA A CA 1
ATOM 631 C C . ALA A 1 81 ? 8.000 5.465 -9.563 1.00 83.75 81 ALA A C 1
ATOM 633 O O . ALA A 1 81 ? 7.557 5.159 -8.456 1.00 83.75 81 ALA A O 1
ATOM 634 N N . ILE A 1 82 ? 8.598 6.640 -9.792 1.00 84.50 82 ILE A N 1
ATOM 635 C CA . ILE A 1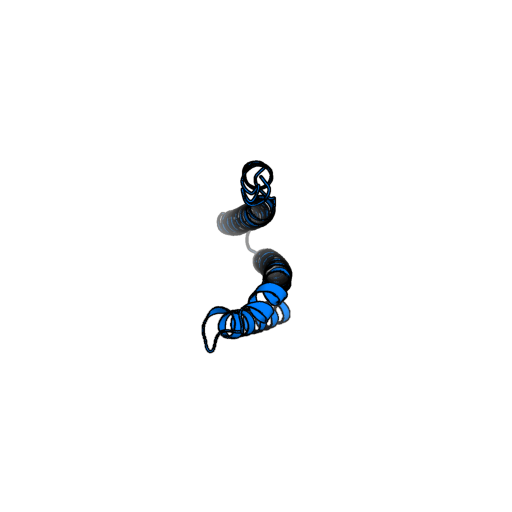 82 ? 8.780 7.672 -8.761 1.00 84.50 82 ILE A CA 1
ATOM 636 C C . ILE A 1 82 ? 7.429 8.234 -8.302 1.00 84.50 82 ILE A C 1
ATOM 638 O O . ILE A 1 82 ? 7.206 8.352 -7.100 1.00 84.50 82 ILE A O 1
ATOM 642 N N . VAL A 1 83 ? 6.509 8.541 -9.222 1.00 88.12 83 VAL A N 1
ATOM 643 C CA . VAL A 1 83 ? 5.163 9.040 -8.880 1.00 88.12 83 VAL A CA 1
ATOM 644 C C . VAL A 1 83 ? 4.400 8.027 -8.027 1.00 88.12 83 VAL A C 1
ATOM 646 O O . VAL A 1 83 ? 3.821 8.400 -7.009 1.00 88.12 83 VAL A O 1
ATOM 649 N N . VAL A 1 84 ? 4.439 6.743 -8.395 1.00 87.00 84 VAL A N 1
ATOM 650 C CA . VAL A 1 84 ? 3.812 5.664 -7.616 1.00 87.00 84 VAL A CA 1
ATOM 651 C C . VAL A 1 84 ? 4.452 5.541 -6.234 1.00 87.00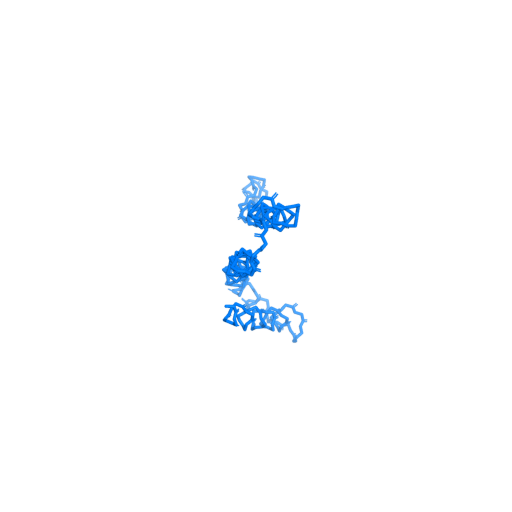 84 VAL A C 1
ATOM 653 O O . VAL A 1 84 ? 3.737 5.376 -5.248 1.00 87.00 84 VAL A O 1
ATOM 656 N N . LEU A 1 85 ? 5.778 5.666 -6.134 1.00 86.38 85 LEU A N 1
ATOM 657 C CA . LEU A 1 85 ? 6.487 5.617 -4.857 1.00 86.38 85 LEU A CA 1
ATOM 658 C C . LEU A 1 85 ? 6.115 6.804 -3.957 1.00 86.38 85 LEU A C 1
ATOM 660 O O . LEU A 1 85 ? 5.802 6.600 -2.786 1.00 86.38 85 LEU A O 1
ATOM 664 N N . LEU A 1 86 ? 6.087 8.023 -4.500 1.00 88.56 86 LEU A N 1
ATOM 665 C CA . LEU A 1 86 ? 5.696 9.230 -3.764 1.00 88.56 86 LEU A CA 1
ATOM 666 C C . LEU A 1 86 ? 4.245 9.156 -3.284 1.00 88.56 86 LEU A C 1
ATOM 668 O O . LEU A 1 86 ? 3.972 9.433 -2.117 1.00 88.56 86 LEU A O 1
ATOM 672 N N . PHE A 1 87 ? 3.327 8.731 -4.153 1.00 87.94 87 PHE A N 1
ATOM 673 C CA . PHE A 1 87 ? 1.935 8.500 -3.778 1.00 87.94 87 PHE A CA 1
ATOM 674 C C . PHE A 1 87 ? 1.825 7.429 -2.685 1.00 87.94 87 PHE A C 1
ATOM 676 O O . PHE A 1 87 ? 1.138 7.622 -1.684 1.00 87.94 87 PHE A O 1
ATOM 683 N N . GLY A 1 88 ? 2.573 6.334 -2.836 1.00 87.94 88 GLY A N 1
ATOM 684 C CA . GLY A 1 88 ? 2.655 5.253 -1.866 1.00 87.94 88 GLY A CA 1
ATOM 685 C C . GLY A 1 88 ? 3.055 5.727 -0.470 1.00 87.94 88 GLY A C 1
ATOM 686 O O . GLY A 1 88 ? 2.377 5.419 0.511 1.00 87.94 88 GLY A O 1
ATOM 687 N N . VAL A 1 89 ? 4.124 6.522 -0.397 1.00 88.88 89 VAL A N 1
ATOM 688 C CA . VAL A 1 89 ? 4.620 7.139 0.841 1.00 88.88 89 VAL A CA 1
ATOM 689 C C . VAL A 1 89 ? 3.604 8.121 1.419 1.00 88.88 89 VAL A C 1
ATOM 691 O O . VAL A 1 89 ? 3.373 8.110 2.625 1.00 88.88 89 VAL A O 1
ATOM 694 N N . PHE A 1 90 ? 2.959 8.938 0.586 1.00 90.62 90 PHE A N 1
ATOM 695 C CA . PHE A 1 90 ? 1.956 9.895 1.050 1.00 90.62 90 PHE A CA 1
ATOM 696 C C . PHE A 1 90 ? 0.764 9.202 1.725 1.00 90.62 90 PHE A C 1
ATOM 698 O O . PHE A 1 90 ? 0.324 9.623 2.794 1.00 90.62 90 PHE A O 1
ATOM 705 N N . VAL A 1 91 ? 0.288 8.091 1.158 1.00 87.81 91 VAL A N 1
ATOM 706 C CA . VAL A 1 91 ? -0.768 7.272 1.771 1.00 87.81 91 VAL A CA 1
ATOM 707 C C . VAL A 1 91 ? -0.308 6.677 3.106 1.00 87.81 91 VAL A C 1
ATOM 709 O O . VAL A 1 91 ? -1.064 6.726 4.073 1.00 87.81 91 VAL A O 1
ATOM 712 N N . LEU A 1 92 ? 0.931 6.177 3.204 1.00 86.44 92 LEU A N 1
ATOM 713 C CA . LEU A 1 92 ? 1.480 5.683 4.477 1.00 86.44 92 LEU A CA 1
ATOM 714 C C . LEU A 1 92 ? 1.527 6.778 5.541 1.00 86.44 92 LEU A C 1
ATOM 716 O O . LEU A 1 92 ? 1.113 6.547 6.676 1.00 86.44 92 LEU A O 1
ATOM 720 N N . LEU A 1 93 ? 1.991 7.972 5.169 1.00 86.62 93 LEU A N 1
ATOM 721 C CA . LEU A 1 93 ? 2.002 9.125 6.064 1.00 86.62 93 LEU A CA 1
ATOM 722 C C . LEU A 1 93 ? 0.585 9.475 6.519 1.00 86.62 93 LEU A C 1
ATOM 724 O O . LEU A 1 93 ? 0.374 9.634 7.716 1.00 86.62 93 LEU A O 1
ATOM 728 N N . SER A 1 94 ? -0.389 9.495 5.605 1.00 86.00 94 SER A N 1
ATOM 729 C CA . SER A 1 94 ? -1.794 9.743 5.939 1.00 86.00 94 SER A CA 1
ATOM 730 C C . SER A 1 94 ? -2.345 8.725 6.942 1.00 86.00 94 SER A C 1
ATOM 732 O O . SER A 1 94 ? -3.093 9.104 7.842 1.00 86.00 94 SER A O 1
ATOM 734 N N . ILE A 1 95 ? -1.993 7.441 6.818 1.00 83.38 95 ILE A N 1
ATOM 735 C CA . ILE A 1 95 ? -2.423 6.394 7.762 1.00 83.38 95 ILE A CA 1
ATOM 736 C C . ILE A 1 95 ? -1.820 6.648 9.151 1.00 83.38 95 ILE A C 1
ATOM 738 O O . ILE A 1 95 ? -2.534 6.608 10.154 1.00 83.38 95 ILE A O 1
ATOM 742 N N . ILE A 1 96 ? -0.524 6.966 9.214 1.00 83.75 96 ILE A N 1
ATOM 743 C CA . ILE A 1 96 ? 0.189 7.235 10.472 1.00 83.75 96 ILE A CA 1
ATOM 744 C C . ILE A 1 96 ? -0.372 8.485 11.163 1.00 83.75 96 ILE A C 1
ATOM 746 O O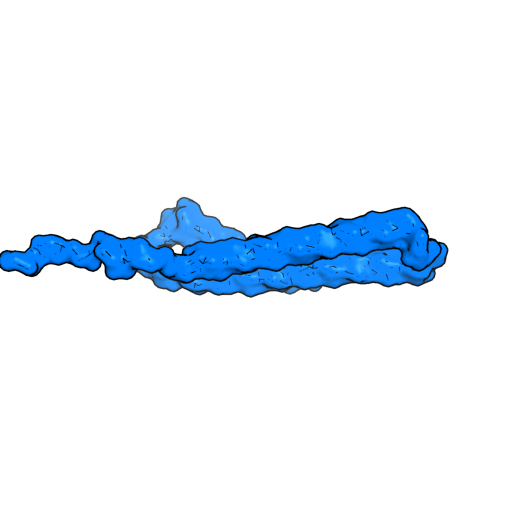 . ILE A 1 96 ? -0.652 8.455 12.363 1.00 83.75 96 ILE A O 1
ATOM 750 N N . THR A 1 97 ? -0.599 9.569 10.415 1.00 82.75 97 THR A N 1
ATOM 751 C CA . THR A 1 97 ? -1.168 10.805 10.970 1.00 82.75 97 THR A CA 1
ATOM 752 C C . THR A 1 97 ? -2.605 10.612 11.434 1.00 82.75 97 THR A C 1
ATOM 754 O O . THR A 1 97 ? -2.979 11.171 12.455 1.00 82.75 97 THR A O 1
ATOM 757 N N . SER A 1 98 ? -3.394 9.783 10.743 1.00 74.75 98 SER A N 1
ATOM 758 C CA . SER A 1 98 ? -4.775 9.464 11.152 1.00 74.75 98 SER A CA 1
ATOM 759 C C . SER A 1 98 ? -4.842 8.571 12.394 1.00 74.75 98 SER A C 1
ATOM 761 O O . SER A 1 98 ? -5.853 8.554 13.086 1.00 74.75 98 SER A O 1
ATOM 763 N N . THR A 1 99 ? -3.777 7.817 12.672 1.00 66.88 99 THR A N 1
ATOM 764 C CA . THR A 1 99 ? -3.674 6.953 13.861 1.00 66.88 99 THR A CA 1
ATOM 765 C C . THR A 1 99 ? -3.158 7.724 15.082 1.00 66.88 99 THR A C 1
ATOM 767 O O . THR A 1 99 ? -3.242 7.234 16.205 1.00 66.88 99 THR A O 1
ATOM 770 N N . THR A 1 100 ? -2.630 8.937 14.886 1.00 66.38 100 THR A N 1
ATOM 771 C CA . THR A 1 100 ? -2.240 9.818 15.991 1.00 66.38 100 THR A CA 1
ATOM 772 C C . THR A 1 100 ? -3.512 10.467 16.546 1.00 66.38 100 THR A C 1
ATOM 774 O O . THR A 1 100 ? -4.192 11.153 15.781 1.00 66.38 100 THR A O 1
ATOM 777 N N . PRO A 1 101 ? -3.866 10.268 17.832 1.00 59.09 101 PRO A N 1
ATOM 778 C CA . PRO A 1 101 ? -5.028 10.926 18.418 1.00 59.09 101 PRO A CA 1
ATOM 779 C C . PRO A 1 101 ? -4.870 12.434 18.258 1.00 59.09 101 PRO A C 1
ATOM 781 O O . PRO A 1 101 ? -3.802 12.985 18.549 1.00 59.09 101 PRO A O 1
ATOM 784 N N . SER A 1 102 ? -5.908 13.111 17.771 1.00 55.91 102 SER A N 1
ATOM 785 C CA . SER A 1 102 ? -5.866 14.563 17.738 1.00 55.91 102 SER A CA 1
ATOM 786 C C . SER A 1 102 ? -5.845 15.064 19.192 1.00 55.91 102 SER A C 1
ATOM 788 O O . SER A 1 102 ? -6.551 14.500 20.030 1.00 55.91 102 SER A O 1
ATOM 790 N N . PRO A 1 103 ? -5.084 16.120 19.545 1.00 58.38 103 PRO A N 1
ATOM 791 C CA . PRO A 1 103 ? -5.079 16.655 20.915 1.00 58.38 103 PRO A CA 1
ATOM 792 C C . PRO A 1 103 ? -6.474 17.073 21.415 1.00 58.38 103 PRO A C 1
ATOM 794 O O . PRO A 1 103 ? -6.675 17.303 22.601 1.00 58.38 103 PRO A O 1
ATOM 797 N N . VAL A 1 104 ? -7.445 17.184 20.505 1.00 58.09 104 VAL A N 1
ATOM 798 C CA . VAL A 1 104 ? -8.841 17.522 20.788 1.00 58.09 104 VAL A CA 1
ATOM 799 C C . VAL A 1 104 ? -9.586 16.349 21.448 1.00 58.09 104 VAL A C 1
ATOM 801 O O . VAL A 1 104 ? -10.495 16.580 22.245 1.00 58.09 104 VAL A O 1
ATOM 804 N N . ASP A 1 105 ? -9.159 15.106 21.212 1.00 56.31 105 ASP A N 1
ATOM 805 C CA . ASP A 1 105 ? -9.805 13.905 21.757 1.00 56.31 105 ASP A CA 1
ATOM 806 C C . ASP A 1 105 ? -9.418 13.638 23.227 1.00 56.31 105 ASP A C 1
ATOM 808 O O . ASP A 1 105 ? -10.179 13.014 23.967 1.00 56.31 105 ASP A O 1
ATOM 812 N N . GLU A 1 106 ? -8.280 14.173 23.690 1.00 54.31 106 GLU A N 1
ATOM 813 C CA . GLU A 1 106 ? -7.814 14.061 25.085 1.00 54.31 106 GLU A CA 1
ATOM 814 C C . GLU A 1 106 ? -8.535 15.048 26.029 1.00 54.31 106 GLU A C 1
ATOM 816 O O . GLU A 1 106 ? -8.709 14.774 27.217 1.00 54.31 106 GLU A O 1
ATOM 821 N N . PHE A 1 107 ? -9.039 16.170 25.498 1.00 57.59 107 PHE A N 1
ATOM 822 C CA . PHE A 1 107 ? -9.753 17.198 26.270 1.00 57.59 107 PHE A CA 1
ATOM 823 C C . PHE A 1 107 ? -11.292 17.065 26.242 1.00 57.59 107 PHE A C 1
ATOM 825 O O . PHE A 1 107 ? -11.972 17.763 26.997 1.00 57.59 107 PHE A O 1
ATOM 832 N N . GLY A 1 108 ? -11.857 16.186 25.403 1.00 50.91 108 GLY A N 1
ATOM 833 C CA . GLY A 1 108 ? -13.296 16.152 25.091 1.00 50.91 108 GLY A CA 1
ATOM 834 C C . GLY A 1 108 ? -14.174 15.181 25.892 1.00 50.91 108 GLY A C 1
ATOM 835 O O . GLY A 1 108 ? -15.395 15.323 25.867 1.00 50.91 108 GLY A O 1
ATOM 836 N N . TYR A 1 109 ? -13.604 14.223 26.628 1.00 56.44 109 TYR A N 1
ATOM 837 C CA . TYR A 1 109 ? -14.380 13.217 27.371 1.00 56.44 109 TYR A CA 1
ATOM 838 C C . TYR A 1 109 ? -14.061 13.231 28.869 1.00 56.44 109 TYR A C 1
ATOM 840 O O . TYR A 1 109 ? -13.434 12.327 29.415 1.00 56.44 109 TYR A O 1
ATOM 848 N N . ARG A 1 110 ? -14.563 14.253 29.570 1.00 58.28 110 ARG A N 1
ATOM 849 C CA . ARG A 1 110 ? -14.883 14.137 30.999 1.00 58.28 110 ARG A CA 1
ATOM 850 C C . ARG A 1 110 ? -16.360 13.747 31.120 1.00 58.28 110 ARG A C 1
ATOM 852 O O . ARG A 1 110 ? -17.211 14.585 30.825 1.00 58.28 110 ARG A O 1
ATOM 859 N N . PRO A 1 111 ? -16.701 12.513 31.535 1.00 56.69 111 PRO A N 1
ATOM 860 C CA . PRO A 1 111 ? -18.078 12.174 31.868 1.00 56.69 111 PRO A CA 1
ATOM 861 C C . PRO A 1 111 ? -18.539 13.084 33.011 1.00 56.69 111 PRO A C 1
ATOM 863 O O . PRO A 1 111 ? -17.937 13.084 34.082 1.00 56.69 111 PRO A O 1
ATOM 866 N N . LEU A 1 112 ? -19.612 13.847 32.806 1.00 64.12 112 LEU A N 1
ATOM 867 C CA . LEU A 1 112 ? -20.207 14.746 33.809 1.00 64.12 112 LEU A CA 1
ATOM 868 C C . LEU A 1 112 ? -20.892 13.998 34.978 1.00 64.12 112 LEU A C 1
ATOM 870 O O . LEU A 1 112 ? -21.737 14.560 35.662 1.00 64.12 112 LEU A O 1
ATOM 874 N N . ALA A 1 113 ? -20.563 12.725 35.210 1.00 56.44 113 ALA A N 1
ATOM 875 C CA . ALA A 1 113 ? -21.240 11.846 36.164 1.00 56.44 113 ALA A CA 1
ATOM 876 C C . ALA A 1 113 ? -20.558 11.776 37.547 1.00 56.44 113 ALA A C 1
ATOM 878 O O . ALA A 1 113 ? -20.798 10.838 38.303 1.00 56.44 113 ALA A O 1
ATOM 879 N N . GLN A 1 114 ? -19.709 12.748 37.889 1.00 52.75 114 GLN A N 1
ATOM 880 C CA . GLN A 1 114 ? -19.185 12.923 39.247 1.00 52.75 114 GLN A CA 1
ATOM 881 C C . GLN A 1 114 ? -19.343 14.387 39.673 1.00 52.75 114 GLN A C 1
ATOM 883 O O . GLN A 1 114 ? -18.413 15.183 39.558 1.00 52.75 114 GLN A O 1
ATOM 888 N N . SER A 1 115 ? -20.544 14.724 40.148 1.00 50.38 115 SER A N 1
ATOM 889 C CA . SER A 1 115 ? -20.827 15.888 40.997 1.00 50.38 115 SER A CA 1
ATOM 890 C C . SER A 1 115 ? -21.507 15.416 42.269 1.00 50.38 115 SER A C 1
ATOM 892 O O . SER A 1 115 ? -22.520 14.694 42.108 1.00 50.38 115 SER A O 1
#